Protein AF-A0A7R9TB83-F1 (afdb_monomer)

InterPro domains:
  IPR036134 Cryptochrome/DNA photolyase, FAD-binding domain-like superfamily [SSF48173] (11-92)
  IPR052219 DNA Photolyase Class-2 [PTHR10211] (13-112)

Organism: NCBI:txid156133

Radius of gyration: 13.41 Å; Cα contacts (8 Å, |Δi|>4): 143; chains: 1; bounding box: 34×34×30 Å

Solvent-accessible surface area (backbone atoms only — not comparable to full-atom values): 6721 Å² total; per-residue (Å²): 131,84,69,41,93,76,39,72,58,59,68,73,35,57,70,66,31,59,75,87,41,70,68,56,19,49,53,41,44,45,19,64,74,68,23,52,70,62,68,77,56,44,53,35,54,52,42,51,43,55,43,32,30,91,41,71,70,52,24,50,53,48,51,49,49,55,40,48,73,34,31,77,69,31,90,36,73,69,44,53,50,57,54,40,37,52,73,37,45,99,51,73,68,31,75,95,75,49,69,42,85,77,61,38,43,42,61,85,56,63,67,74,71,76,75,109

Structure (mmCIF, N/CA/C/O backbone):
data_AF-A0A7R9TB83-F1
#
_entry.id   AF-A0A7R9TB83-F1
#
loop_
_atom_site.group_PDB
_atom_site.id
_atom_site.type_symbol
_atom_site.label_atom_id
_atom_site.label_alt_id
_atom_site.label_comp_id
_atom_site.label_asym_id
_atom_site.label_entity_id
_atom_site.label_seq_id
_atom_site.pdbx_PDB_ins_code
_atom_site.Cartn_x
_atom_site.Cartn_y
_atom_site.Cartn_z
_atom_site.occupancy
_atom_site.B_iso_or_equiv
_atom_site.auth_seq_id
_atom_site.auth_comp_id
_atom_site.auth_asym_id
_atom_site.auth_atom_id
_atom_site.pdbx_PDB_model_num
ATOM 1 N N . THR A 1 1 ? -18.328 -3.363 16.039 1.00 71.06 1 THR A N 1
ATOM 2 C CA . THR A 1 1 ? -18.399 -3.578 14.580 1.00 71.06 1 THR A CA 1
ATOM 3 C C . THR A 1 1 ? -17.140 -3.013 13.964 1.00 71.06 1 THR A C 1
ATOM 5 O O . THR A 1 1 ? -16.625 -2.038 14.494 1.00 71.06 1 THR A O 1
ATOM 8 N N . ASP A 1 2 ? -16.597 -3.657 12.940 1.00 76.81 2 ASP A N 1
ATOM 9 C CA . ASP A 1 2 ? -15.347 -3.250 12.292 1.00 76.81 2 ASP A CA 1
ATOM 10 C C . ASP A 1 2 ? -15.489 -1.866 11.618 1.00 76.81 2 ASP A C 1
ATOM 12 O O . ASP A 1 2 ? -16.438 -1.689 10.853 1.00 76.81 2 ASP A O 1
ATOM 16 N N . PRO A 1 3 ? -14.613 -0.876 11.893 1.00 82.31 3 PRO A N 1
ATOM 17 C CA . PRO A 1 3 ? -14.726 0.462 11.309 1.00 82.31 3 PRO A CA 1
ATOM 18 C C . PRO A 1 3 ? -14.303 0.537 9.834 1.00 82.31 3 PRO A C 1
ATOM 20 O O . PRO A 1 3 ? -14.465 1.590 9.218 1.00 82.31 3 PRO A O 1
ATOM 23 N N . ARG A 1 4 ? -13.722 -0.529 9.264 1.00 85.81 4 ARG A N 1
ATOM 24 C CA . ARG A 1 4 ? -13.202 -0.538 7.889 1.00 85.81 4 ARG A CA 1
ATOM 25 C C . ARG A 1 4 ? -14.338 -0.729 6.873 1.00 85.81 4 ARG A C 1
ATOM 27 O O . ARG A 1 4 ? -14.908 -1.819 6.824 1.00 85.81 4 ARG A O 1
ATOM 34 N N . PRO A 1 5 ? -14.625 0.257 5.996 1.00 77.56 5 PRO A N 1
ATOM 35 C CA . PRO A 1 5 ? -15.754 0.180 5.062 1.00 77.56 5 PRO A CA 1
ATOM 36 C C . PRO A 1 5 ? -15.657 -0.976 4.061 1.00 77.56 5 PRO A C 1
ATOM 38 O O . PRO A 1 5 ? -16.676 -1.477 3.598 1.00 77.56 5 PRO A O 1
ATOM 41 N N . ARG A 1 6 ? -14.430 -1.388 3.714 1.00 84.06 6 ARG A N 1
ATOM 42 C CA . ARG A 1 6 ? -14.157 -2.399 2.681 1.00 84.06 6 ARG A CA 1
ATOM 43 C C . ARG A 1 6 ? -13.883 -3.804 3.230 1.00 84.06 6 ARG A C 1
ATOM 45 O O . ARG A 1 6 ? -13.795 -4.739 2.442 1.00 84.06 6 ARG A O 1
ATOM 52 N N . GLY A 1 7 ? -13.778 -3.957 4.555 1.00 90.12 7 GLY A N 1
ATOM 53 C CA . GLY A 1 7 ? -13.463 -5.228 5.219 1.00 90.12 7 GLY A CA 1
ATOM 54 C C . GLY A 1 7 ? -12.015 -5.708 5.027 1.00 90.12 7 GLY A C 1
ATOM 55 O O . GLY A 1 7 ? -11.307 -5.268 4.125 1.00 90.12 7 GLY A O 1
ATOM 56 N N . VAL A 1 8 ? -11.552 -6.618 5.897 1.00 95.44 8 VAL A N 1
ATOM 57 C CA . VAL A 1 8 ? -10.221 -7.241 5.750 1.00 95.44 8 VAL A CA 1
ATOM 58 C C . VAL A 1 8 ? -10.214 -8.149 4.522 1.00 95.44 8 VAL A C 1
ATOM 60 O O . VAL A 1 8 ? -11.084 -9.007 4.388 1.00 95.44 8 VAL A O 1
ATOM 63 N N . LEU 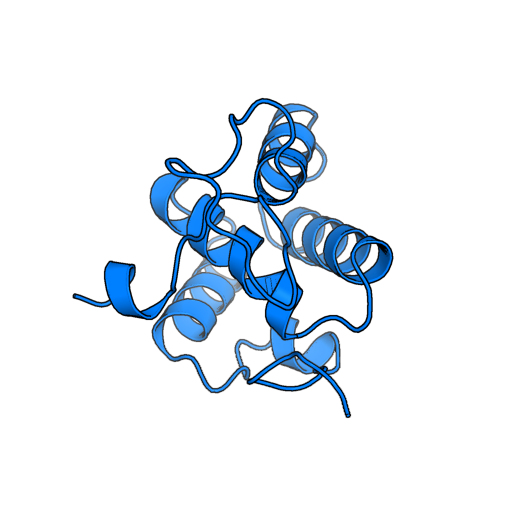A 1 9 ? -9.194 -8.020 3.674 1.00 96.94 9 LEU A N 1
ATOM 64 C CA . LEU A 1 9 ? -8.950 -8.939 2.560 1.00 96.94 9 LEU A CA 1
ATOM 65 C C . LEU A 1 9 ? -7.767 -9.868 2.857 1.00 96.94 9 LEU A C 1
ATOM 67 O O . LEU A 1 9 ? -6.845 -9.461 3.568 1.00 96.94 9 LEU A O 1
ATOM 71 N N . PRO A 1 10 ? -7.739 -11.095 2.306 1.00 97.62 10 PRO A N 1
ATOM 72 C CA . PRO A 1 10 ? -6.538 -11.925 2.327 1.00 97.62 10 PRO A CA 1
ATOM 73 C C . PRO A 1 10 ? -5.439 -11.307 1.449 1.00 97.62 10 PRO A C 1
ATOM 75 O O . PRO A 1 10 ? -5.729 -10.704 0.415 1.00 97.62 10 PRO A O 1
ATOM 78 N N . LEU A 1 11 ? -4.166 -11.514 1.809 1.00 98.19 11 LEU A N 1
ATOM 79 C CA . LEU A 1 11 ? -3.021 -10.970 1.061 1.00 98.19 11 LEU A CA 1
ATOM 80 C C . LEU A 1 11 ? -3.060 -11.340 -0.430 1.00 98.19 11 LEU A C 1
ATOM 82 O O . LEU A 1 11 ? -2.854 -10.475 -1.273 1.00 98.19 11 LEU A O 1
ATOM 86 N N . GLY A 1 12 ? -3.424 -12.579 -0.770 1.00 98.44 12 GLY A N 1
ATOM 87 C CA . GLY A 1 12 ? -3.517 -13.014 -2.168 1.00 98.44 12 GLY A CA 1
ATOM 88 C C . GLY A 1 12 ? -4.586 -12.283 -2.996 1.00 98.44 12 GLY A C 1
ATOM 89 O O . GLY A 1 12 ? -4.506 -12.279 -4.221 1.00 98.44 12 GLY A O 1
ATOM 90 N N . ALA A 1 13 ? -5.586 -11.650 -2.367 1.00 98.50 13 ALA A N 1
ATOM 91 C CA . ALA A 1 13 ? -6.516 -10.767 -3.077 1.00 98.50 13 ALA A CA 1
ATOM 92 C C . ALA A 1 13 ? -5.877 -9.407 -3.382 1.00 98.50 13 ALA A C 1
ATOM 94 O O . ALA A 1 13 ? -6.099 -8.873 -4.465 1.00 98.50 13 ALA A O 1
ATOM 95 N N . LEU A 1 14 ? -5.051 -8.886 -2.466 1.00 98.56 14 LEU A N 1
ATOM 96 C CA . LEU A 1 14 ? -4.256 -7.683 -2.711 1.00 98.56 14 LEU A CA 1
ATOM 97 C C . LEU A 1 14 ? -3.235 -7.939 -3.817 1.00 98.56 14 LEU A C 1
ATOM 99 O O . LEU A 1 14 ? -3.207 -7.184 -4.771 1.00 98.56 14 LEU A O 1
ATOM 103 N N . GLU A 1 15 ? -2.458 -9.023 -3.751 1.00 98.56 15 GLU A N 1
ATOM 104 C CA . GLU A 1 15 ? -1.441 -9.340 -4.768 1.00 98.56 15 GLU A CA 1
ATOM 105 C C . GLU A 1 15 ? -2.022 -9.444 -6.181 1.00 98.56 15 GLU A C 1
ATOM 107 O O . GLU A 1 15 ? -1.413 -8.968 -7.135 1.00 98.56 15 GLU A O 1
ATOM 112 N N . ALA A 1 16 ? -3.213 -10.033 -6.298 1.00 98.44 16 ALA A N 1
ATOM 113 C CA . ALA A 1 16 ? -3.889 -10.250 -7.570 1.00 98.44 16 ALA A CA 1
ATOM 114 C C . ALA A 1 16 ? -4.724 -9.052 -8.059 1.00 98.44 16 ALA A C 1
ATOM 116 O O . ALA A 1 16 ? -5.445 -9.211 -9.041 1.00 98.44 16 ALA A O 1
ATOM 117 N N . GLY A 1 17 ? -4.704 -7.904 -7.366 1.00 98.19 17 GLY A N 1
ATOM 118 C CA . GLY A 1 17 ? -5.530 -6.747 -7.731 1.00 98.19 17 GLY A CA 1
ATOM 119 C C . GLY A 1 17 ? -7.028 -7.074 -7.739 1.00 98.19 17 GLY A C 1
ATOM 120 O O . GLY A 1 17 ? -7.719 -6.815 -8.718 1.00 98.19 17 GLY A O 1
ATOM 121 N N . ARG A 1 18 ? -7.529 -7.724 -6.680 1.00 98.19 18 ARG A N 1
ATOM 122 C CA . ARG A 1 18 ? -8.945 -8.110 -6.533 1.00 98.19 18 ARG A CA 1
ATOM 123 C C . ARG A 1 18 ? -9.585 -7.460 -5.312 1.00 98.19 18 ARG A C 1
ATOM 125 O O . ARG A 1 18 ? -10.192 -8.136 -4.482 1.00 98.19 18 ARG A O 1
ATOM 132 N N . THR A 1 19 ? -9.424 -6.148 -5.186 1.00 97.12 19 THR A N 1
ATOM 133 C CA . THR A 1 19 ? -10.000 -5.365 -4.081 1.00 97.12 19 THR A CA 1
ATOM 134 C C . THR A 1 19 ? -11.404 -4.851 -4.377 1.00 97.12 19 THR A C 1
ATOM 136 O O . THR A 1 19 ? -12.106 -4.412 -3.465 1.00 97.12 19 THR A O 1
ATOM 139 N N . GLY A 1 20 ? -11.814 -4.881 -5.650 1.00 95.81 20 GLY A N 1
ATOM 140 C CA . GLY A 1 20 ? -13.050 -4.249 -6.105 1.00 95.81 20 GLY A CA 1
ATOM 141 C C . GLY A 1 20 ? -12.909 -2.733 -6.260 1.00 95.81 20 GLY A C 1
ATOM 142 O O . GLY A 1 20 ? -13.908 -2.043 -6.460 1.00 95.81 20 GLY A O 1
ATOM 143 N N . GLN A 1 21 ? -11.690 -2.195 -6.150 1.00 96.31 21 GLN A N 1
ATOM 144 C CA . GLN A 1 21 ? -11.358 -0.806 -6.448 1.00 96.31 21 GLN A CA 1
ATOM 145 C C . GLN A 1 21 ? -10.541 -0.749 -7.731 1.00 96.31 21 GLN A C 1
ATOM 147 O O . GLN A 1 21 ? -9.318 -0.824 -7.689 1.00 96.31 21 GLN A O 1
ATOM 152 N N . ALA A 1 22 ? -11.225 -0.554 -8.862 1.00 96.19 22 ALA A N 1
ATOM 153 C CA . ALA A 1 22 ? -10.643 -0.664 -10.202 1.00 96.19 22 ALA A CA 1
ATOM 154 C C . ALA A 1 22 ? -9.320 0.102 -10.380 1.00 96.19 22 ALA A C 1
ATOM 156 O O . ALA A 1 22 ? -8.381 -0.428 -10.964 1.00 96.19 22 ALA A O 1
ATOM 157 N N . LEU A 1 23 ? -9.211 1.325 -9.842 1.00 96.19 23 LEU A N 1
ATOM 158 C CA . LEU A 1 23 ? -7.969 2.094 -9.930 1.00 96.19 23 LEU A CA 1
ATOM 159 C C . LEU A 1 23 ? -6.840 1.483 -9.078 1.00 96.19 23 LEU A C 1
ATOM 161 O O . LEU A 1 23 ? -5.702 1.437 -9.533 1.00 96.19 23 LEU A O 1
ATOM 165 N N . TRP A 1 24 ? -7.123 1.018 -7.856 1.00 97.94 24 TRP A N 1
ATOM 166 C CA . TRP A 1 24 ? -6.109 0.364 -7.015 1.00 97.94 24 TRP A CA 1
ATOM 167 C C . TRP A 1 24 ? -5.680 -0.976 -7.609 1.00 97.94 24 TRP A C 1
ATOM 169 O O . TRP A 1 24 ? -4.486 -1.259 -7.681 1.00 97.94 24 TRP A O 1
ATOM 179 N N . ASP A 1 25 ? -6.647 -1.748 -8.103 1.00 98.31 25 ASP A N 1
ATOM 180 C CA . ASP A 1 25 ? -6.419 -3.014 -8.793 1.00 98.31 25 ASP A CA 1
ATOM 181 C C . ASP A 1 25 ? -5.511 -2.800 -10.018 1.00 98.31 25 ASP A C 1
ATOM 183 O O . ASP A 1 25 ? -4.510 -3.495 -10.169 1.00 98.31 25 ASP A O 1
ATOM 187 N N . ALA A 1 26 ? -5.768 -1.762 -10.824 1.00 97.75 26 ALA A N 1
ATOM 188 C CA . ALA A 1 26 ? -4.916 -1.394 -11.954 1.00 97.75 26 ALA A CA 1
ATOM 189 C C . ALA A 1 26 ? -3.501 -0.958 -11.531 1.00 97.75 26 ALA A C 1
ATOM 191 O O . ALA A 1 26 ? -2.530 -1.377 -12.155 1.00 97.75 26 ALA A O 1
ATOM 192 N N . MET A 1 27 ? -3.358 -0.155 -10.467 1.00 98.25 27 MET A N 1
ATOM 193 C CA . MET A 1 27 ? -2.040 0.222 -9.931 1.00 98.25 27 MET A CA 1
ATOM 194 C C . MET A 1 27 ? -1.233 -1.012 -9.513 1.00 98.25 27 MET A C 1
ATOM 196 O O . MET A 1 27 ? -0.055 -1.126 -9.842 1.00 98.25 27 MET A O 1
ATOM 200 N N . GLN A 1 28 ? -1.867 -1.933 -8.786 1.00 98.69 28 GLN A N 1
ATOM 201 C CA . GLN A 1 28 ? -1.224 -3.148 -8.308 1.00 98.69 28 GLN A CA 1
ATOM 202 C C . GLN A 1 28 ? -0.816 -4.068 -9.461 1.00 98.69 28 GLN A C 1
ATOM 204 O O . GLN A 1 28 ? 0.313 -4.550 -9.474 1.00 98.69 28 GLN A O 1
ATOM 209 N N . LEU A 1 29 ? -1.703 -4.297 -10.432 1.00 98.56 29 LEU A N 1
ATOM 210 C CA . LEU A 1 29 ? -1.398 -5.129 -11.596 1.00 98.56 29 LEU A CA 1
ATOM 211 C C . LEU A 1 29 ? -0.287 -4.510 -12.452 1.00 98.56 29 LEU A C 1
ATOM 213 O O . LEU A 1 29 ? 0.647 -5.212 -12.824 1.00 98.56 29 LEU A O 1
ATOM 217 N N . ALA A 1 30 ? -0.307 -3.190 -12.660 1.00 98.25 30 ALA A N 1
ATOM 218 C CA . ALA A 1 30 ? 0.771 -2.491 -13.356 1.00 98.25 30 ALA A CA 1
ATOM 219 C C . ALA A 1 30 ? 2.125 -2.651 -12.642 1.00 98.25 30 ALA A C 1
ATOM 221 O O . ALA A 1 30 ? 3.142 -2.847 -13.307 1.00 98.25 30 ALA A O 1
ATOM 222 N N . LEU A 1 31 ? 2.152 -2.617 -11.303 1.00 98.62 31 LEU A N 1
ATOM 223 C CA . LEU A 1 31 ? 3.370 -2.884 -10.533 1.00 98.62 31 LEU A CA 1
ATOM 224 C C . LEU A 1 31 ? 3.846 -4.334 -10.700 1.00 98.62 31 LEU A C 1
ATOM 226 O O . LEU A 1 31 ? 5.042 -4.557 -10.830 1.00 98.62 31 LEU A O 1
ATOM 230 N N . VAL A 1 32 ? 2.935 -5.310 -10.718 1.00 98.62 32 VAL A N 1
ATOM 231 C CA . VAL A 1 32 ? 3.276 -6.726 -10.947 1.00 98.62 32 VAL A CA 1
ATOM 232 C C . VAL A 1 32 ? 3.865 -6.940 -12.345 1.00 98.62 32 VAL A C 1
ATOM 234 O O . VAL A 1 32 ? 4.811 -7.708 -12.495 1.00 98.62 32 VAL A O 1
ATOM 237 N N . GLU A 1 33 ? 3.316 -6.274 -13.360 1.00 98.38 33 GLU A N 1
ATOM 238 C CA . GLU A 1 33 ? 3.723 -6.442 -14.760 1.00 98.38 33 GLU A CA 1
ATOM 239 C C . GLU A 1 33 ? 5.016 -5.698 -15.106 1.00 98.38 33 GLU A C 1
ATOM 241 O O . GLU A 1 33 ? 5.877 -6.244 -15.793 1.00 98.38 33 GLU A O 1
ATOM 246 N N . SER A 1 34 ? 5.148 -4.449 -14.655 1.00 98.38 34 SER A N 1
ATOM 247 C CA . SER A 1 34 ? 6.261 -3.570 -15.044 1.00 98.38 34 SER A CA 1
ATOM 248 C C . SER A 1 34 ? 7.381 -3.499 -14.011 1.00 98.38 34 SER A C 1
ATOM 250 O O . SER A 1 34 ? 8.498 -3.109 -14.339 1.00 98.38 34 SER A O 1
ATOM 252 N N . GLY A 1 35 ? 7.086 -3.834 -12.754 1.00 98.44 35 GLY A N 1
ATOM 253 C CA . GLY A 1 35 ? 7.988 -3.622 -11.630 1.00 98.44 35 GLY A CA 1
ATOM 254 C C . GLY A 1 35 ? 8.181 -2.154 -11.237 1.00 98.44 35 GLY A C 1
ATOM 255 O O . GLY A 1 35 ? 8.964 -1.851 -10.335 1.00 98.44 35 GLY A O 1
ATOM 256 N N . GLU A 1 36 ? 7.446 -1.237 -11.866 1.00 97.69 36 GLU A N 1
ATOM 257 C CA . GLU A 1 36 ? 7.507 0.193 -11.604 1.00 97.69 36 GLU A CA 1
ATOM 258 C C . GLU A 1 36 ? 6.133 0.741 -11.214 1.00 97.69 36 GLU A C 1
ATOM 260 O O . GLU A 1 36 ? 5.080 0.319 -11.688 1.00 97.69 36 GLU A O 1
ATOM 265 N N . MET A 1 37 ? 6.133 1.735 -10.330 1.00 97.56 37 MET A N 1
ATOM 266 C CA . MET A 1 37 ? 4.927 2.476 -9.984 1.00 97.56 37 MET A CA 1
ATOM 267 C C . MET A 1 37 ? 5.284 3.936 -9.774 1.00 97.56 37 MET A C 1
ATOM 269 O O . MET A 1 37 ? 6.090 4.266 -8.899 1.00 97.56 37 MET A O 1
ATOM 273 N N . HIS A 1 38 ? 4.638 4.811 -10.545 1.00 95.00 38 HIS A N 1
ATOM 274 C CA . HIS A 1 38 ? 4.855 6.247 -10.455 1.00 95.00 38 HIS A CA 1
ATOM 275 C C . HIS A 1 38 ? 4.592 6.757 -9.028 1.00 95.00 38 HIS A C 1
ATOM 277 O O . HIS A 1 38 ? 3.560 6.464 -8.418 1.00 95.00 38 HIS A O 1
ATOM 283 N N . ASN A 1 39 ? 5.508 7.568 -8.493 1.00 92.69 39 ASN A N 1
ATOM 284 C CA . ASN A 1 39 ? 5.504 7.961 -7.080 1.00 92.69 39 ASN A CA 1
ATOM 285 C C . ASN A 1 39 ? 4.181 8.607 -6.616 1.00 92.69 39 ASN A C 1
ATOM 287 O O . ASN A 1 39 ? 3.721 8.368 -5.500 1.00 92.69 39 ASN A O 1
ATOM 291 N N . ASN A 1 40 ? 3.526 9.395 -7.480 1.00 92.06 40 ASN A N 1
ATOM 292 C CA . ASN A 1 40 ? 2.237 10.014 -7.144 1.00 92.06 40 ASN A CA 1
ATOM 293 C C . ASN A 1 40 ? 1.169 8.961 -6.787 1.00 92.06 40 ASN A C 1
ATOM 295 O O . ASN A 1 40 ? 0.514 9.081 -5.751 1.00 92.06 40 ASN A O 1
ATOM 299 N N . VAL A 1 41 ? 1.047 7.910 -7.604 1.00 94.56 41 VAL A N 1
ATOM 300 C CA . VAL A 1 41 ? 0.053 6.854 -7.387 1.00 94.56 41 VAL A CA 1
ATOM 301 C C . VAL A 1 41 ? 0.500 5.868 -6.308 1.00 94.56 41 VAL A C 1
ATOM 303 O O . VAL A 1 41 ? -0.352 5.392 -5.566 1.00 94.56 41 VAL A O 1
ATOM 306 N N . ARG A 1 42 ? 1.814 5.668 -6.102 1.00 96.75 42 ARG A N 1
ATOM 307 C CA . ARG A 1 42 ? 2.355 4.835 -5.008 1.00 96.75 42 ARG A CA 1
ATOM 308 C C . ARG A 1 42 ? 1.902 5.298 -3.626 1.00 96.75 42 ARG A C 1
ATOM 310 O O . ARG A 1 42 ? 1.581 4.476 -2.773 1.00 96.75 42 ARG A O 1
ATOM 317 N N . MET A 1 43 ? 1.786 6.607 -3.418 1.00 95.25 43 MET A N 1
ATOM 318 C CA . MET A 1 43 ? 1.246 7.167 -2.174 1.00 95.25 43 MET A CA 1
ATOM 319 C C . MET A 1 43 ? -0.242 6.841 -1.963 1.00 95.25 43 MET A C 1
ATOM 321 O O . MET A 1 43 ? -0.663 6.595 -0.833 1.00 95.25 43 MET A O 1
ATOM 325 N N . THR A 1 44 ? -1.051 6.858 -3.026 1.00 96.81 44 THR A N 1
ATOM 326 C CA . THR A 1 44 ? -2.478 6.489 -2.966 1.00 96.81 44 THR A CA 1
ATOM 327 C C . THR A 1 44 ? -2.633 4.984 -2.770 1.00 96.81 44 THR A C 1
ATOM 329 O O . THR A 1 44 ? -3.362 4.552 -1.879 1.00 96.81 44 THR A O 1
ATOM 332 N N . TRP A 1 45 ? -1.888 4.194 -3.547 1.00 98.19 45 TRP A N 1
ATOM 333 C CA . TRP A 1 45 ? -1.803 2.742 -3.427 1.00 98.19 45 TRP A CA 1
ATOM 334 C C . TRP A 1 45 ? -1.438 2.318 -2.001 1.00 98.19 45 TRP A C 1
ATOM 336 O O . TRP A 1 45 ? -2.132 1.492 -1.408 1.00 98.19 45 TRP A O 1
ATOM 346 N N . GLY A 1 46 ? -0.414 2.952 -1.420 1.00 97.81 46 GLY A N 1
ATOM 347 C CA . GLY A 1 46 ? 0.082 2.635 -0.088 1.00 97.81 46 GLY A CA 1
ATOM 348 C C . GLY A 1 46 ? -0.914 2.960 1.024 1.00 97.81 46 GLY A C 1
ATOM 349 O O . GLY A 1 46 ? -1.190 2.121 1.880 1.00 97.81 46 GLY A O 1
ATOM 350 N N . LYS A 1 47 ? -1.518 4.158 1.001 1.00 96.31 47 LYS A N 1
ATOM 351 C CA . LYS A 1 47 ? -2.503 4.557 2.023 1.00 96.31 47 LYS A CA 1
ATOM 352 C C . LYS A 1 47 ? -3.790 3.726 1.979 1.00 96.31 47 LYS A C 1
ATOM 354 O O . LYS A 1 47 ? -4.415 3.543 3.018 1.00 96.31 47 LYS A O 1
ATOM 359 N N . ALA A 1 48 ? -4.177 3.194 0.823 1.00 96.69 48 ALA A N 1
ATOM 360 C CA . ALA A 1 48 ? -5.385 2.379 0.712 1.00 96.69 48 ALA A CA 1
ATOM 361 C C . ALA A 1 48 ? -5.296 1.031 1.456 1.00 96.69 48 ALA A C 1
ATOM 363 O O . ALA A 1 48 ? -6.312 0.532 1.934 1.00 96.69 48 ALA A O 1
ATOM 364 N N . VAL A 1 49 ? -4.095 0.458 1.630 1.00 97.62 49 VAL A N 1
ATOM 365 C CA . VAL A 1 49 ? -3.915 -0.870 2.259 1.00 97.62 49 VAL A CA 1
ATOM 366 C C . VAL A 1 49 ? -4.413 -0.930 3.710 1.00 97.62 49 VAL A C 1
ATOM 368 O O . VAL A 1 49 ? -4.776 -2.006 4.197 1.00 97.62 49 VAL A O 1
ATOM 371 N N . HIS A 1 50 ? -4.519 0.216 4.388 1.00 96.12 50 HIS A N 1
ATOM 372 C CA . HIS A 1 50 ? -5.120 0.315 5.723 1.00 96.12 50 HIS A CA 1
ATOM 373 C C . HIS A 1 50 ? -6.577 -0.156 5.758 1.00 96.12 50 HIS A C 1
ATOM 375 O O . HIS A 1 50 ? -6.999 -0.771 6.732 1.00 96.12 50 HIS A O 1
ATOM 381 N N . GLU A 1 51 ? -7.345 0.082 4.693 1.00 94.88 51 GLU A N 1
ATOM 382 C CA . GLU A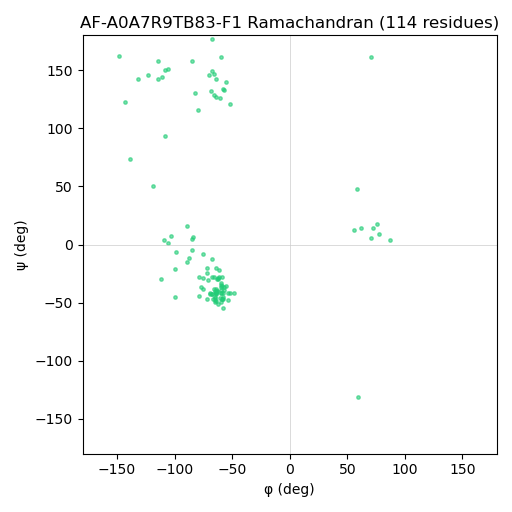 1 51 ? -8.773 -0.255 4.648 1.00 94.88 51 GLU A CA 1
ATOM 383 C C . GLU A 1 51 ? -9.026 -1.764 4.540 1.00 94.88 51 GLU A C 1
ATOM 385 O O . GLU A 1 51 ? -10.102 -2.228 4.917 1.00 94.88 51 GLU A O 1
ATOM 390 N N . TRP A 1 52 ? -8.023 -2.529 4.097 1.00 97.00 52 TRP A N 1
ATOM 391 C CA . TRP A 1 52 ? -8.113 -3.978 3.899 1.00 97.00 52 TRP A CA 1
ATOM 392 C C . TRP A 1 52 ? -7.317 -4.805 4.906 1.00 97.00 52 TRP A C 1
ATOM 394 O O . TRP A 1 52 ? -7.255 -6.028 4.763 1.00 97.00 52 TRP A O 1
ATOM 404 N N . SER A 1 53 ? -6.696 -4.173 5.903 1.00 96.94 53 SER A N 1
ATOM 405 C CA . SER A 1 53 ? -5.825 -4.828 6.890 1.00 96.94 53 SER A CA 1
ATOM 406 C C . SER A 1 53 ? -6.440 -4.765 8.286 1.00 96.94 53 SER A C 1
ATOM 408 O O . SER A 1 53 ? -7.044 -3.758 8.647 1.00 96.94 53 SER A O 1
ATOM 410 N N . ALA A 1 54 ? -6.296 -5.816 9.098 1.00 95.31 54 ALA A N 1
ATOM 411 C CA . ALA A 1 54 ? -6.936 -5.868 10.413 1.00 95.31 54 ALA A CA 1
ATOM 412 C C . ALA A 1 54 ? -6.280 -4.920 11.429 1.00 95.31 54 ALA A C 1
ATOM 414 O O . ALA A 1 54 ? -6.926 -4.500 12.390 1.00 95.31 54 ALA A O 1
ATOM 415 N N . SER A 1 55 ? -5.006 -4.574 11.215 1.00 95.31 55 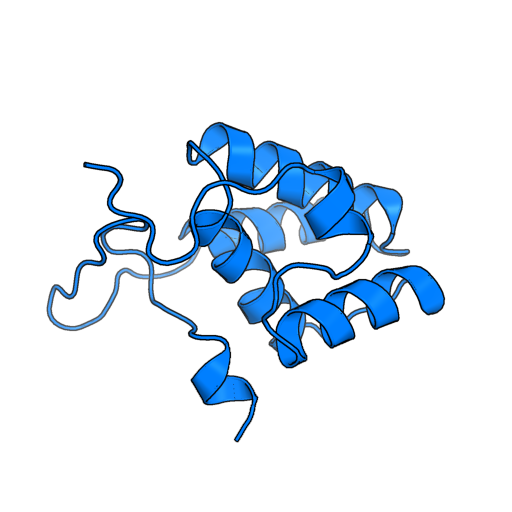SER A N 1
ATOM 416 C CA . SER A 1 55 ? -4.225 -3.681 12.074 1.00 95.31 55 SER A CA 1
ATOM 417 C C . SER A 1 55 ? -3.184 -2.871 11.283 1.00 95.31 55 SER A C 1
ATOM 419 O O . SER A 1 55 ? -2.797 -3.286 10.186 1.00 95.31 55 SER A O 1
ATOM 421 N N . PRO A 1 56 ? -2.652 -1.763 11.843 1.00 95.81 56 PRO A N 1
ATOM 422 C CA . PRO A 1 56 ? -1.546 -1.022 11.231 1.00 95.81 56 PRO A CA 1
ATOM 423 C C . PRO A 1 56 ? -0.278 -1.867 11.045 1.00 95.81 56 PRO A C 1
ATOM 425 O O . PRO A 1 56 ? 0.406 -1.734 10.035 1.00 95.81 56 PRO A O 1
ATOM 428 N N . ALA A 1 57 ? 0.026 -2.765 11.989 1.00 97.88 57 ALA A N 1
ATOM 429 C CA . ALA A 1 57 ? 1.178 -3.662 11.887 1.00 97.88 57 ALA A CA 1
ATOM 430 C C . ALA A 1 57 ? 1.038 -4.627 10.699 1.00 97.88 57 ALA A C 1
ATOM 432 O O . ALA A 1 57 ? 1.989 -4.843 9.950 1.00 97.88 57 ALA A O 1
ATOM 433 N N . GLU A 1 58 ? -0.169 -5.155 10.484 1.00 98.12 58 GLU A N 1
ATOM 434 C CA . GLU A 1 58 ? -0.460 -5.986 9.321 1.00 98.12 58 GLU A CA 1
ATOM 435 C C . GLU A 1 58 ? -0.407 -5.176 8.018 1.00 98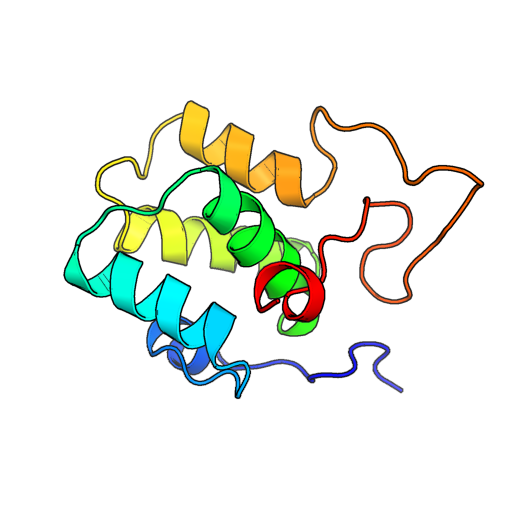.12 58 GLU A C 1
ATOM 437 O O . GLU A 1 58 ? 0.191 -5.634 7.046 1.00 98.12 58 GLU A O 1
ATOM 442 N N . ALA A 1 59 ? -0.963 -3.959 7.995 1.00 98.19 59 ALA A N 1
ATOM 443 C CA . ALA A 1 59 ? -0.873 -3.077 6.831 1.00 98.19 59 ALA A CA 1
ATOM 444 C C . ALA A 1 59 ? 0.589 -2.794 6.451 1.00 98.19 59 ALA A C 1
ATOM 446 O O . ALA A 1 59 ? 0.945 -2.846 5.274 1.00 98.19 59 ALA A O 1
ATOM 447 N N . LEU A 1 60 ? 1.451 -2.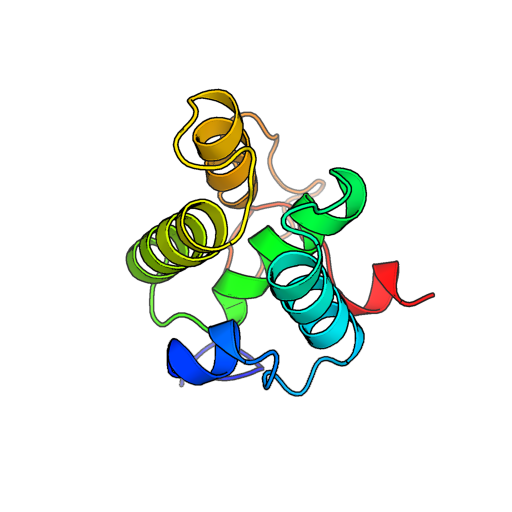552 7.446 1.00 98.56 60 LEU A N 1
ATOM 448 C CA . LEU A 1 60 ? 2.878 -2.317 7.240 1.00 98.56 60 LEU A CA 1
ATOM 449 C C . LEU A 1 60 ? 3.563 -3.554 6.651 1.00 98.56 60 LEU A C 1
ATOM 451 O O . LEU A 1 60 ? 4.258 -3.444 5.642 1.00 98.56 60 LEU A O 1
ATOM 455 N N . ALA A 1 61 ? 3.330 -4.731 7.236 1.00 98.69 61 ALA A N 1
ATOM 456 C CA . ALA A 1 61 ? 3.893 -5.986 6.742 1.00 98.69 61 ALA A CA 1
ATOM 457 C C . ALA A 1 61 ? 3.452 -6.288 5.300 1.00 98.69 61 ALA A C 1
ATOM 459 O O . ALA A 1 61 ? 4.272 -6.675 4.468 1.00 98.69 61 ALA A O 1
ATOM 460 N N . ARG A 1 62 ? 2.174 -6.052 4.979 1.00 98.69 62 ARG A N 1
ATOM 461 C CA . ARG A 1 62 ? 1.624 -6.227 3.628 1.00 98.69 62 ARG A CA 1
ATOM 462 C C . ARG A 1 62 ? 2.249 -5.260 2.628 1.00 98.69 62 ARG A C 1
ATOM 464 O O . ARG A 1 62 ? 2.636 -5.694 1.552 1.00 98.69 62 ARG A O 1
ATOM 471 N N . LEU A 1 63 ? 2.395 -3.979 2.973 1.00 98.69 63 LEU A N 1
ATOM 472 C CA . LEU A 1 63 ? 3.034 -2.994 2.094 1.00 98.69 63 LEU A CA 1
ATOM 473 C C . LEU A 1 63 ? 4.503 -3.317 1.836 1.00 98.69 63 LEU A C 1
ATOM 475 O O . LEU A 1 63 ? 4.943 -3.232 0.693 1.00 98.69 63 LEU A O 1
ATOM 479 N N . ILE A 1 64 ? 5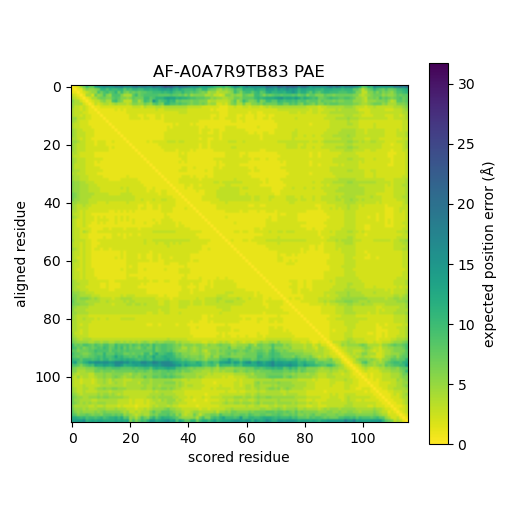.240 -3.730 2.870 1.00 98.69 64 ILE A N 1
ATOM 480 C CA . ILE A 1 64 ? 6.623 -4.194 2.721 1.00 98.69 64 ILE A CA 1
ATOM 481 C C . ILE A 1 64 ? 6.665 -5.401 1.785 1.00 98.69 64 ILE A C 1
ATOM 483 O O . ILE A 1 64 ? 7.441 -5.381 0.837 1.00 98.69 64 ILE A O 1
ATOM 487 N N . HIS A 1 65 ? 5.813 -6.411 1.997 1.00 98.75 65 HIS A N 1
ATOM 488 C CA . HIS A 1 65 ? 5.740 -7.597 1.134 1.00 98.75 65 HIS A CA 1
ATOM 489 C C . HIS A 1 65 ? 5.446 -7.233 -0.322 1.00 98.75 65 HIS A C 1
ATOM 491 O O . HIS A 1 65 ? 6.215 -7.596 -1.204 1.00 98.75 65 HIS A O 1
ATOM 497 N N . LEU A 1 66 ? 4.364 -6.492 -0.575 1.00 98.69 66 LEU A N 1
ATOM 498 C CA . LEU A 1 66 ? 3.943 -6.121 -1.926 1.00 98.69 66 LEU A CA 1
ATOM 499 C C . LEU A 1 66 ? 5.018 -5.289 -2.639 1.00 98.69 66 LEU A C 1
ATOM 501 O O . LEU A 1 66 ? 5.372 -5.580 -3.778 1.00 98.69 66 LEU A O 1
ATOM 505 N N . ASN A 1 67 ? 5.578 -4.286 -1.961 1.00 98.62 67 ASN A N 1
ATOM 506 C CA . ASN A 1 67 ? 6.609 -3.434 -2.540 1.00 98.62 67 ASN A CA 1
ATOM 507 C C . ASN A 1 67 ? 7.885 -4.227 -2.843 1.00 98.62 67 ASN A C 1
ATOM 509 O O . ASN A 1 67 ? 8.428 -4.130 -3.932 1.00 98.62 67 ASN A O 1
ATOM 513 N N . ASN A 1 68 ? 8.364 -5.021 -1.890 1.00 98.44 68 ASN A N 1
ATOM 514 C CA . ASN A 1 68 ? 9.616 -5.757 -2.034 1.00 98.44 68 ASN A CA 1
ATOM 515 C C . ASN A 1 68 ? 9.527 -6.909 -3.037 1.00 98.44 68 ASN A C 1
ATOM 517 O O . ASN A 1 68 ? 10.519 -7.241 -3.676 1.00 98.44 68 ASN A O 1
ATOM 521 N N . ARG A 1 69 ? 8.347 -7.518 -3.173 1.00 98.44 69 ARG A N 1
ATOM 522 C CA . ARG A 1 69 ? 8.123 -8.623 -4.103 1.00 98.44 69 ARG A CA 1
ATOM 523 C C . ARG A 1 69 ? 8.020 -8.162 -5.552 1.00 98.44 69 ARG A C 1
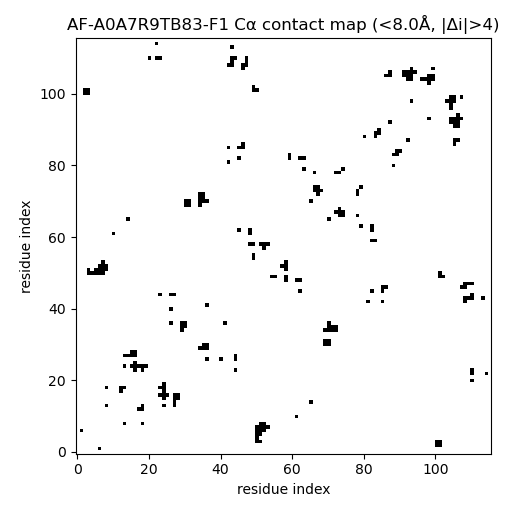ATOM 525 O O . ARG A 1 69 ? 8.483 -8.888 -6.426 1.00 98.44 69 ARG A O 1
ATOM 532 N N . TYR A 1 70 ? 7.379 -7.019 -5.797 1.00 98.56 70 TYR A N 1
ATO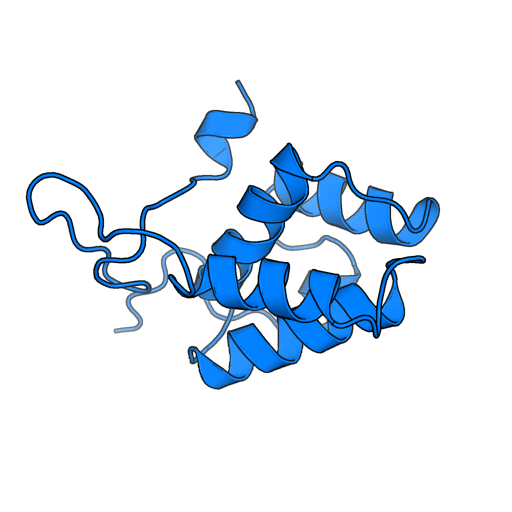M 533 C CA . TYR A 1 70 ? 7.023 -6.603 -7.154 1.00 98.56 70 TYR A CA 1
ATOM 534 C C . TYR A 1 70 ? 7.794 -5.380 -7.652 1.00 98.56 70 TYR A C 1
ATOM 536 O O . TYR A 1 70 ? 8.034 -5.291 -8.846 1.00 98.56 70 TYR A O 1
ATOM 544 N N . ALA A 1 71 ? 8.220 -4.454 -6.789 1.00 98.50 71 ALA A N 1
ATOM 545 C CA . ALA A 1 71 ? 8.920 -3.256 -7.244 1.00 98.50 71 ALA A CA 1
ATOM 546 C C . ALA A 1 71 ? 10.414 -3.520 -7.489 1.00 98.50 71 ALA A C 1
ATOM 548 O O . ALA A 1 71 ? 11.115 -4.012 -6.604 1.00 98.50 71 ALA A O 1
ATOM 549 N N . LEU A 1 72 ? 10.926 -3.110 -8.654 1.00 98.31 72 LEU A N 1
ATOM 550 C CA . LEU A 1 72 ? 12.359 -3.162 -8.982 1.00 98.31 72 LEU A CA 1
ATOM 551 C C . LEU A 1 72 ? 13.194 -2.274 -8.053 1.00 98.31 72 LEU A C 1
ATOM 553 O O . LEU A 1 72 ? 14.346 -2.579 -7.759 1.00 98.31 72 LEU A O 1
ATOM 557 N N . ASP A 1 73 ? 12.588 -1.194 -7.557 1.00 97.44 73 ASP A N 1
ATOM 558 C CA . ASP A 1 73 ? 13.152 -0.301 -6.546 1.00 97.44 73 ASP A CA 1
ATOM 559 C C . ASP A 1 73 ? 12.826 -0.740 -5.104 1.00 97.44 73 ASP A C 1
ATOM 561 O O . ASP A 1 73 ? 12.947 0.043 -4.162 1.00 97.44 73 ASP A O 1
ATOM 565 N N . GLY A 1 74 ? 12.382 -1.983 -4.902 1.00 97.00 74 GLY A N 1
ATOM 566 C CA . GLY A 1 74 ? 12.108 -2.562 -3.589 1.00 97.00 74 GLY A CA 1
ATOM 567 C C . GLY A 1 74 ? 13.362 -2.776 -2.735 1.00 97.00 74 GLY A C 1
ATOM 568 O O . GLY A 1 74 ? 14.487 -2.518 -3.152 1.00 97.00 74 GLY A O 1
ATOM 569 N N . HIS A 1 75 ? 13.174 -3.239 -1.494 1.00 96.25 75 HIS A N 1
ATOM 570 C CA . HIS A 1 75 ? 14.252 -3.565 -0.547 1.00 96.25 75 HIS A CA 1
ATOM 571 C C . HIS A 1 75 ? 15.255 -2.433 -0.240 1.00 96.25 75 HIS A C 1
ATOM 573 O O . HIS A 1 75 ? 16.276 -2.677 0.404 1.00 96.25 75 HIS A O 1
ATOM 579 N N . ALA A 1 76 ? 14.959 -1.192 -0.625 1.00 97.12 76 ALA A N 1
ATOM 580 C CA . ALA A 1 76 ? 15.851 -0.056 -0.454 1.00 97.12 76 ALA A CA 1
ATOM 581 C C . ALA A 1 76 ? 15.356 0.907 0.645 1.00 97.12 76 ALA A C 1
ATOM 583 O O . ALA A 1 76 ? 14.145 1.045 0.850 1.00 97.12 76 ALA A O 1
ATOM 584 N N . PRO A 1 77 ? 16.260 1.624 1.347 1.00 97.38 77 PRO A N 1
ATOM 585 C CA . PRO A 1 77 ? 15.876 2.604 2.367 1.00 97.38 77 PRO A CA 1
ATOM 586 C C . PRO A 1 77 ? 14.845 3.654 1.906 1.00 97.38 77 PRO A C 1
ATOM 588 O O . PRO A 1 77 ? 13.904 3.907 2.665 1.00 97.38 77 PRO A O 1
ATOM 591 N N . PRO A 1 78 ? 14.926 4.227 0.683 1.00 95.12 78 PRO A N 1
ATOM 592 C CA . PRO A 1 78 ? 13.895 5.142 0.185 1.00 95.12 78 PRO A CA 1
ATOM 593 C C . PRO A 1 78 ? 12.499 4.507 0.126 1.00 95.12 78 PRO A C 1
ATOM 595 O O . PRO A 1 78 ? 11.507 5.165 0.437 1.00 95.12 78 PRO A O 1
ATOM 598 N N . SER A 1 79 ? 12.417 3.219 -0.202 1.00 95.75 79 SER A N 1
ATOM 599 C CA . SER A 1 79 ? 11.166 2.464 -0.332 1.00 95.75 79 SER A CA 1
ATOM 600 C C . SER A 1 79 ? 10.505 2.263 1.032 1.00 95.75 79 SER A C 1
ATOM 602 O O . SER A 1 79 ? 9.309 2.512 1.178 1.00 95.75 79 SER A O 1
ATOM 604 N N . TYR A 1 80 ? 11.285 1.931 2.068 1.00 97.81 80 TYR A N 1
ATOM 605 C CA . TYR A 1 80 ? 10.785 1.911 3.450 1.00 97.81 80 TYR A CA 1
ATOM 606 C C . TYR A 1 80 ? 10.336 3.300 3.918 1.00 97.81 80 TYR A C 1
ATOM 608 O O . TYR A 1 80 ? 9.294 3.415 4.562 1.00 97.81 80 TYR A O 1
ATOM 616 N N . GLY A 1 81 ? 11.070 4.358 3.558 1.00 96.75 81 GLY A N 1
ATOM 617 C CA . GLY A 1 81 ? 10.667 5.740 3.833 1.00 96.75 81 GLY A CA 1
ATOM 618 C C . GLY A 1 81 ? 9.305 6.087 3.222 1.00 96.75 81 GLY A C 1
ATOM 619 O O . GLY A 1 81 ? 8.429 6.604 3.916 1.00 96.75 81 GLY A O 1
ATOM 620 N N . GLY A 1 82 ? 9.088 5.730 1.952 1.00 96.81 82 GLY A N 1
ATOM 621 C CA . GLY A 1 82 ? 7.809 5.920 1.262 1.00 96.81 82 GLY A CA 1
ATOM 622 C C . GLY A 1 82 ? 6.659 5.108 1.870 1.00 96.81 82 GLY A C 1
ATOM 623 O O . GLY A 1 82 ? 5.545 5.618 2.010 1.00 96.81 82 GLY A O 1
ATOM 624 N N . ILE A 1 83 ? 6.925 3.871 2.303 1.00 98.00 83 ILE A N 1
ATOM 625 C CA . ILE A 1 83 ? 5.938 3.056 3.026 1.00 98.00 83 ILE A CA 1
ATOM 626 C C . ILE A 1 83 ? 5.567 3.735 4.345 1.00 98.00 83 ILE A C 1
ATOM 628 O O . ILE A 1 83 ? 4.384 3.950 4.592 1.00 98.00 83 ILE A O 1
ATOM 632 N N . LEU A 1 84 ? 6.543 4.135 5.165 1.00 97.62 84 LEU A N 1
ATOM 633 C CA . LEU A 1 84 ? 6.297 4.790 6.457 1.00 97.62 84 LEU A CA 1
ATOM 634 C C . LEU A 1 84 ? 5.573 6.135 6.311 1.00 97.62 84 LEU A C 1
ATOM 636 O O . LEU A 1 84 ? 4.769 6.491 7.175 1.00 97.62 84 LEU A O 1
ATOM 640 N N . TRP A 1 85 ? 5.759 6.844 5.196 1.00 96.50 85 TRP A N 1
ATOM 641 C CA . TRP A 1 85 ? 4.973 8.038 4.877 1.00 96.50 85 TRP A CA 1
ATOM 642 C C . TRP A 1 85 ? 3.466 7.755 4.781 1.00 96.50 85 TRP A C 1
ATOM 644 O O . TRP A 1 85 ? 2.639 8.555 5.229 1.00 96.50 85 TRP A O 1
ATOM 654 N N . CYS A 1 86 ? 3.072 6.565 4.318 1.00 96.81 86 CYS A N 1
ATOM 655 C CA . CYS A 1 86 ? 1.668 6.138 4.308 1.00 96.81 86 CYS A CA 1
ATOM 656 C C . CYS A 1 86 ? 1.085 5.921 5.721 1.00 96.81 86 CYS A C 1
ATOM 658 O O . CYS A 1 86 ? -0.134 5.834 5.869 1.00 96.81 86 CYS A O 1
ATOM 660 N N . PHE A 1 87 ? 1.932 5.891 6.755 1.00 96.25 87 PHE A N 1
ATOM 661 C CA . PHE A 1 87 ? 1.572 5.823 8.178 1.00 96.25 87 PHE A CA 1
ATOM 662 C C . PHE A 1 87 ? 1.708 7.182 8.886 1.00 96.25 87 PHE A C 1
ATOM 664 O O . PHE A 1 87 ? 1.569 7.259 10.103 1.00 96.25 87 PHE A O 1
ATOM 671 N N . GLY A 1 88 ? 1.976 8.261 8.140 1.00 94.38 88 GLY A N 1
ATOM 672 C CA . GLY A 1 88 ? 2.220 9.596 8.694 1.00 94.38 88 GLY A CA 1
ATOM 673 C C . GLY A 1 88 ? 3.680 9.861 9.071 1.00 94.38 88 GLY A C 1
ATOM 674 O O . GLY A 1 88 ? 3.987 10.934 9.582 1.00 94.38 88 GLY A O 1
ATOM 675 N N . GLY A 1 89 ? 4.597 8.925 8.803 1.00 93.31 89 GLY A N 1
ATOM 676 C CA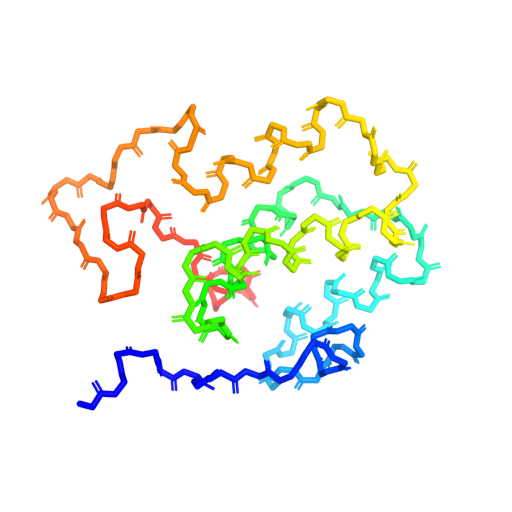 . GLY A 1 89 ? 6.028 9.166 8.961 1.00 93.31 89 GLY A CA 1
ATOM 677 C C . GLY A 1 89 ? 6.483 10.312 8.058 1.00 93.31 89 GLY A C 1
ATOM 678 O O . GLY A 1 89 ? 6.242 10.290 6.856 1.00 93.31 89 GLY A O 1
ATOM 679 N N . PHE A 1 90 ? 7.140 11.324 8.624 1.00 87.75 90 PHE A N 1
ATOM 680 C CA . PHE A 1 90 ? 7.626 12.492 7.873 1.00 87.75 90 PHE A CA 1
ATOM 681 C C . PHE A 1 90 ? 6.522 13.328 7.183 1.00 87.75 90 PHE A C 1
ATOM 683 O O . PHE A 1 90 ? 6.832 14.167 6.339 1.00 87.75 90 PHE A O 1
ATOM 690 N N . ASP A 1 91 ? 5.247 13.134 7.540 1.00 90.19 91 ASP A N 1
ATOM 691 C CA . ASP A 1 91 ? 4.111 13.944 7.083 1.00 90.19 91 ASP A CA 1
ATOM 692 C C . ASP A 1 91 ? 3.498 14.716 8.263 1.00 90.19 91 ASP A C 1
ATOM 694 O O . ASP A 1 91 ? 3.652 14.342 9.425 1.00 90.19 91 ASP A O 1
ATOM 698 N N . SER A 1 92 ? 2.783 15.804 7.978 1.00 87.38 92 SER A N 1
ATOM 699 C CA . SER A 1 92 ? 1.982 16.488 8.998 1.00 87.38 92 SER A CA 1
ATOM 700 C C . SER A 1 92 ? 0.598 15.857 9.149 1.00 87.38 92 SER A C 1
ATOM 702 O O . SER A 1 92 ? 0.087 15.215 8.228 1.00 87.38 92 SER A O 1
ATOM 704 N N . ALA A 1 93 ? -0.031 16.065 10.308 1.00 87.56 93 ALA A N 1
ATOM 705 C CA . ALA A 1 93 ? -1.403 15.628 10.553 1.00 87.56 93 ALA A CA 1
ATOM 706 C C . ALA A 1 93 ? -2.402 16.269 9.569 1.00 87.56 93 ALA A C 1
ATOM 708 O O . ALA A 1 93 ? -2.123 17.296 8.933 1.00 87.56 93 ALA A O 1
ATOM 709 N N . ALA A 1 94 ? -3.584 15.662 9.450 1.00 85.88 94 ALA A N 1
ATOM 710 C CA . ALA A 1 94 ? -4.695 16.239 8.704 1.00 85.88 94 ALA A CA 1
ATOM 711 C C . ALA A 1 94 ? -5.038 17.651 9.215 1.00 85.88 94 ALA A C 1
ATOM 713 O O . ALA A 1 94 ? -4.988 17.945 10.414 1.00 85.88 94 ALA A O 1
ATOM 714 N N . LYS A 1 95 ? -5.343 18.565 8.286 1.00 83.31 95 LYS A N 1
ATOM 715 C CA . LYS A 1 95 ? -5.667 19.954 8.636 1.00 83.31 95 LYS A CA 1
ATOM 716 C C . LYS A 1 95 ? -7.028 20.009 9.331 1.00 83.31 95 LYS A C 1
ATOM 718 O O . LYS A 1 95 ? -7.929 19.256 8.988 1.00 83.31 95 LYS A O 1
ATOM 723 N N . GLY A 1 96 ? -7.180 20.933 10.279 1.00 82.00 96 GLY A N 1
ATOM 724 C CA . GLY A 1 96 ? -8.469 21.183 10.933 1.00 82.00 96 GLY A CA 1
ATOM 725 C C . GLY A 1 96 ? -8.923 20.097 11.914 1.00 82.00 96 GLY A C 1
ATOM 726 O O . GLY A 1 96 ? -10.086 20.100 12.295 1.00 82.00 96 GLY A O 1
ATOM 727 N N . GLY A 1 97 ? -8.033 19.185 12.328 1.00 79.94 97 GLY A N 1
ATOM 728 C CA . GLY A 1 97 ? -8.359 18.141 13.307 1.00 79.94 97 GLY A CA 1
ATOM 729 C C . GLY A 1 97 ? -9.201 16.991 12.749 1.00 79.94 97 GLY A C 1
ATOM 730 O O . GLY A 1 97 ? -9.801 16.250 13.524 1.00 79.94 97 GLY A O 1
ATOM 731 N N . GLU A 1 98 ? -9.259 16.839 11.423 1.00 87.19 98 GLU A N 1
ATOM 732 C CA . GLU A 1 98 ? -9.935 15.715 10.776 1.00 87.19 98 GLU A CA 1
ATOM 733 C C . GLU A 1 98 ? -9.346 14.378 11.252 1.00 87.19 98 GLU A C 1
ATOM 735 O O . GLU A 1 98 ? -8.126 14.199 11.326 1.00 87.19 98 GLU A O 1
ATOM 740 N N . THR A 1 99 ? -10.227 13.433 11.580 1.00 88.94 99 THR A N 1
ATOM 741 C CA . THR A 1 99 ? -9.848 12.069 11.949 1.00 88.94 99 THR A CA 1
ATOM 742 C C . THR A 1 99 ? -10.692 11.061 11.185 1.00 88.94 99 THR A C 1
ATOM 744 O O . THR A 1 99 ? -11.882 11.263 10.949 1.00 88.94 99 THR A O 1
ATOM 747 N N . HIS A 1 100 ? -10.061 9.959 10.797 1.00 88.31 100 HIS A N 1
ATOM 748 C CA . HIS A 1 100 ? -10.688 8.859 10.079 1.00 88.31 100 HIS A CA 1
ATOM 749 C C . HIS A 1 100 ? -10.773 7.629 10.981 1.00 88.31 100 HIS A C 1
ATOM 751 O O . HIS A 1 100 ? -9.845 7.342 11.737 1.00 88.31 100 HIS A O 1
ATOM 757 N N . ALA A 1 101 ? -11.854 6.856 10.860 1.00 88.25 101 ALA A N 1
ATOM 758 C CA . ALA A 1 101 ? -12.122 5.721 11.746 1.00 88.25 101 ALA A CA 1
ATOM 759 C C . ALA A 1 101 ? -11.019 4.641 11.738 1.00 88.25 101 ALA A C 1
ATOM 761 O O . ALA A 1 101 ? -10.830 3.951 12.735 1.00 88.25 101 ALA A O 1
ATOM 762 N N . VAL A 1 102 ? -10.290 4.501 10.624 1.00 91.06 102 VAL A N 1
ATOM 763 C CA . VAL A 1 102 ? -9.231 3.492 10.444 1.00 91.06 102 VAL A CA 1
ATOM 764 C C . VAL A 1 102 ? -7.837 4.085 10.661 1.00 91.06 102 VAL A C 1
ATOM 766 O O . VAL A 1 102 ? -7.007 3.488 11.338 1.00 91.06 102 VAL A O 1
ATOM 769 N N . THR A 1 103 ? -7.569 5.261 10.090 1.00 92.25 103 THR A N 1
ATOM 770 C CA . THR A 1 103 ? -6.218 5.842 10.009 1.00 92.25 103 THR A CA 1
ATOM 771 C C . THR A 1 103 ? -5.985 7.006 10.976 1.00 92.25 103 THR A C 1
ATOM 773 O O . THR A 1 103 ? -4.905 7.597 10.978 1.00 92.25 103 THR A O 1
ATOM 776 N N . GLY A 1 104 ? -6.970 7.369 11.801 1.00 92.38 104 GLY A N 1
ATOM 777 C CA . GLY A 1 104 ? -6.855 8.482 12.741 1.00 92.38 104 GLY A CA 1
ATOM 778 C C . GLY A 1 104 ? -6.555 9.801 12.026 1.00 92.38 104 GLY A C 1
ATOM 779 O O . GLY A 1 104 ? -7.211 10.136 11.043 1.00 92.38 104 GLY A O 1
ATOM 780 N N . ALA A 1 105 ? -5.555 10.542 12.506 1.00 93.31 105 ALA A N 1
ATOM 781 C CA . ALA A 1 105 ? -5.178 11.862 11.985 1.00 93.31 105 ALA A CA 1
ATOM 782 C C . ALA A 1 105 ? -4.246 11.826 10.753 1.00 93.31 105 ALA A C 1
ATOM 784 O O . ALA A 1 105 ? -3.745 12.871 10.322 1.00 93.31 105 ALA A O 1
ATOM 785 N N . ILE A 1 106 ? -3.965 10.644 10.190 1.00 93.50 106 ILE A N 1
ATOM 786 C CA . ILE A 1 106 ? -3.180 10.525 8.955 1.00 93.50 106 ILE A CA 1
ATOM 787 C C . ILE A 1 106 ? -3.981 11.153 7.811 1.00 93.50 106 ILE A C 1
ATOM 789 O O . ILE A 1 106 ? -5.122 10.764 7.573 1.00 93.50 106 ILE A O 1
ATOM 793 N N . LYS A 1 107 ? -3.361 12.068 7.052 1.00 92.38 107 LYS A N 1
ATOM 794 C CA . LYS A 1 107 ? -3.985 12.700 5.878 1.00 92.38 107 LYS A CA 1
ATOM 795 C C . LYS A 1 107 ? -4.550 11.659 4.915 1.00 92.38 107 LYS A C 1
ATOM 797 O O . LYS A 1 107 ? -3.781 10.853 4.375 1.00 92.38 107 LYS A O 1
ATOM 802 N N . ALA A 1 108 ? -5.852 11.718 4.652 1.00 89.88 108 ALA A N 1
ATOM 803 C CA . ALA A 1 108 ? -6.485 10.855 3.668 1.00 89.88 108 ALA A CA 1
ATOM 804 C C . ALA A 1 108 ? -6.002 11.144 2.244 1.00 89.88 108 ALA A C 1
ATOM 806 O O . ALA A 1 108 ? -5.721 12.279 1.848 1.00 89.88 108 ALA A O 1
ATOM 807 N N . ARG A 1 109 ? -5.952 10.077 1.450 1.00 92.19 109 ARG A N 1
ATOM 808 C CA . ARG A 1 109 ? -5.703 10.133 0.012 1.00 92.19 109 ARG A CA 1
ATOM 809 C C . ARG A 1 109 ? -6.634 9.129 -0.680 1.00 92.19 109 ARG A C 1
ATOM 811 O O . ARG A 1 109 ? -6.174 8.057 -1.059 1.00 92.19 109 ARG A O 1
ATOM 818 N N . PRO A 1 110 ? -7.943 9.434 -0.769 1.00 90.62 110 PRO A N 1
ATOM 819 C CA . PRO A 1 110 ? -8.941 8.484 -1.253 1.00 90.62 110 PRO A CA 1
ATOM 820 C C . PRO A 1 110 ? -8.694 8.121 -2.720 1.00 90.62 110 PRO A C 1
ATOM 822 O O . PRO A 1 110 ? -8.312 8.981 -3.527 1.00 90.62 110 PRO A O 1
ATOM 825 N N . ILE A 1 111 ? -8.927 6.849 -3.053 1.00 93.44 111 ILE A N 1
ATOM 826 C CA . ILE A 1 111 ? -8.740 6.291 -4.401 1.00 93.44 111 ILE A CA 1
ATOM 827 C C . ILE A 1 111 ? -9.628 7.043 -5.400 1.00 93.44 111 ILE A C 1
ATOM 829 O O . ILE A 1 111 ? -9.174 7.442 -6.469 1.00 93.44 111 ILE A O 1
ATOM 833 N N . GLU A 1 112 ? -10.869 7.331 -5.011 1.00 88.88 112 GLU A N 1
ATOM 834 C CA . GLU A 1 112 ? -11.904 7.960 -5.834 1.00 88.88 112 GLU A CA 1
ATOM 835 C C . GLU A 1 112 ? -11.514 9.363 -6.307 1.00 88.88 112 GLU A C 1
ATOM 837 O O . GLU A 1 112 ? -11.954 9.806 -7.366 1.00 88.88 112 GLU A O 1
ATOM 842 N N . ARG A 1 113 ? -10.674 10.072 -5.540 1.00 86.62 113 ARG A N 1
ATOM 843 C CA . ARG A 1 113 ? -10.174 11.398 -5.923 1.00 86.62 113 ARG A CA 1
ATOM 844 C C . ARG A 1 113 ? -9.096 11.324 -7.005 1.00 86.62 113 ARG A C 1
ATOM 846 O O . ARG A 1 113 ? -8.966 12.280 -7.753 1.00 86.62 113 ARG A O 1
ATOM 853 N N . HIS A 1 114 ? -8.325 10.237 -7.067 1.00 83.62 114 HIS A N 1
ATOM 854 C CA . HIS A 1 114 ? -7.293 10.033 -8.096 1.00 83.62 114 HIS A CA 1
ATOM 855 C C . HIS A 1 114 ? -7.845 9.381 -9.370 1.00 83.62 114 HIS A C 1
ATOM 857 O O . HIS A 1 114 ? -7.146 9.335 -10.374 1.00 83.62 114 HIS A O 1
ATOM 863 N N . ALA A 1 115 ? -9.076 8.864 -9.326 1.00 78.69 115 ALA A N 1
ATOM 864 C CA . ALA A 1 115 ? -9.754 8.259 -10.471 1.00 78.69 115 ALA A CA 1
ATOM 865 C C . ALA A 1 115 ? -10.481 9.277 -11.371 1.00 78.69 115 ALA A C 1
ATOM 867 O O . ALA A 1 115 ? -11.059 8.877 -12.379 1.00 78.69 115 ALA A O 1
ATOM 868 N N . ARG A 1 116 ? -10.501 10.557 -10.983 1.00 67.38 116 ARG A N 1
ATOM 869 C CA . ARG A 1 116 ? -11.122 11.673 -11.708 1.00 67.38 116 ARG A CA 1
ATOM 870 C C . ARG A 1 116 ? -10.048 12.559 -12.315 1.00 67.38 116 ARG A C 1
ATOM 872 O O . ARG A 1 116 ? -10.304 13.073 -13.421 1.00 67.38 116 ARG A O 1
#

Mean predicted aligned error: 3.27 Å

Secondary structure (DSSP, 8-state):
----TT----HHHHHTT-SS-HHHHHHHHHHHHHS---HHHHHHHHHHGGGGSSSHHHHHHHHHHHHHHH-TTTTSHHHHHHHHHTTTTTSPPPGGG--BTTTBTSPP--HHHH--

Foldseek 3Di:
DDQQPQEADDLVCQQCLNSPLVQLSVQNVCLQVPLDHDLVVLLQNLLCLLSHAPAPVRSLVSQLCSNQVRHPPHPDPVSNQSNVVSLVRVHDFAPPLDQGPRNGRRDDDHSVVVVD

Sequence (116 aa):
TDPRPRGVLPLGALEAGRTGQALWDAMQLALVESGEMHNNVRMTWGKAVHEWSASPAEALARLIHLNNRYALDGHAPPSYGGILWCFGGFDSAAKGGETHAVTGAIKARPIERHAR

pLDDT: mean 93.98, std 6.17, range [67.38, 98.75]

Nearest PDB structures (foldseek):
  8oy9-assembly2_B  TM=9.575E-01  e=7.656E-08  Methanosarcina mazei Go1
  7vjh-assembly1_A  TM=9.433E-01  e=1.171E-07  Methanosarcina mazei Go1
  2xrz-assembly2_B  TM=9.555E-01  e=2.427E-07  Methanosarcina mazei Go1
  5o8d-assembly1_A  TM=9.426E-01  e=2.427E-07  Methanosarcina mazei Go1
  4cdn-assembly2_B  TM=9.537E-01  e=5.344E-07  Methanosarcina mazei Go1